Protein AF-A0A0F0FFA8-F1 (afdb_monomer)

Radius of gyration: 14.98 Å; Cα contacts (8 Å, |Δi|>4): 114; chains: 1; bounding box: 37×39×29 Å

Structure (mmCIF, N/CA/C/O backbone):
data_AF-A0A0F0FFA8-F1
#
_entry.id   AF-A0A0F0FFA8-F1
#
loop_
_atom_site.group_PDB
_atom_site.id
_atom_site.type_symbol
_atom_site.label_atom_id
_atom_site.label_alt_id
_atom_site.label_comp_id
_atom_site.label_asym_id
_atom_site.label_entity_id
_atom_site.label_seq_id
_atom_site.pdbx_PDB_ins_code
_atom_site.Cartn_x
_atom_site.Cartn_y
_atom_site.Cartn_z
_atom_site.occupancy
_atom_site.B_iso_or_equiv
_atom_site.auth_seq_id
_atom_site.auth_comp_id
_atom_site.auth_asym_id
_atom_site.auth_atom_id
_atom_site.pdbx_PDB_model_num
ATOM 1 N N . MET A 1 1 ? -25.368 29.547 6.824 1.00 41.91 1 MET A N 1
ATOM 2 C CA . MET A 1 1 ? -24.583 28.409 7.345 1.00 41.91 1 MET A CA 1
ATOM 3 C C . MET A 1 1 ? -24.015 27.663 6.143 1.00 41.91 1 MET A C 1
ATOM 5 O O . MET A 1 1 ? -24.742 26.904 5.522 1.00 41.91 1 MET A O 1
ATOM 9 N N . LEU A 1 2 ? -22.784 27.979 5.722 1.00 43.69 2 LEU A N 1
ATOM 10 C CA . LEU A 1 2 ? -22.099 27.221 4.668 1.00 43.69 2 LEU A CA 1
ATOM 11 C C . LEU A 1 2 ? -21.462 25.991 5.320 1.00 43.69 2 LEU A C 1
ATOM 13 O O . LEU A 1 2 ? -20.558 26.130 6.141 1.00 43.69 2 LEU A O 1
ATOM 17 N N . LEU A 1 3 ? -21.945 24.802 4.973 1.00 47.50 3 LEU A N 1
ATOM 18 C CA . LEU A 1 3 ? -21.256 23.552 5.272 1.00 47.50 3 LEU A CA 1
ATOM 19 C C . LEU A 1 3 ? -20.029 23.478 4.356 1.00 47.50 3 LEU A C 1
ATOM 21 O O . LEU A 1 3 ? -20.161 23.298 3.148 1.00 47.50 3 LEU A O 1
ATOM 25 N N . SER A 1 4 ? -18.841 23.677 4.927 1.00 55.16 4 SER A N 1
ATOM 26 C CA . SER A 1 4 ? -17.579 23.408 4.241 1.00 55.16 4 SER A CA 1
ATOM 27 C C . SER A 1 4 ? -17.460 21.897 4.037 1.00 55.16 4 SER A C 1
ATOM 29 O O . SER A 1 4 ? -17.352 21.150 5.010 1.00 55.16 4 SER A O 1
ATOM 31 N N . LEU A 1 5 ? -17.504 21.434 2.785 1.00 54.47 5 LEU A N 1
ATOM 32 C CA . LEU A 1 5 ? -17.050 20.090 2.448 1.00 54.47 5 LEU A CA 1
ATOM 33 C C . LEU A 1 5 ? -15.522 20.108 2.520 1.00 54.47 5 LEU A C 1
ATOM 35 O O . LEU A 1 5 ? -14.854 20.499 1.565 1.00 54.47 5 LEU A O 1
ATOM 39 N N . SER A 1 6 ? -14.956 19.691 3.651 1.00 52.88 6 SER A N 1
ATOM 40 C CA . SER A 1 6 ? -13.551 19.297 3.683 1.00 52.88 6 SER A CA 1
ATOM 41 C C . SER A 1 6 ? -13.395 18.090 2.761 1.00 52.88 6 SER A C 1
ATOM 43 O O . SER A 1 6 ? -13.735 16.967 3.125 1.00 52.88 6 SER A O 1
ATOM 45 N N . ALA A 1 7 ? -12.922 18.328 1.538 1.00 52.22 7 ALA A N 1
ATOM 46 C CA . ALA A 1 7 ? -12.406 17.268 0.694 1.00 52.22 7 ALA A CA 1
ATOM 47 C C . ALA A 1 7 ? -11.262 16.606 1.471 1.00 52.22 7 ALA A C 1
ATOM 49 O O . ALA A 1 7 ? -10.250 17.251 1.749 1.00 52.22 7 ALA A O 1
ATOM 50 N N . PHE A 1 8 ? -11.439 15.348 1.877 1.00 51.69 8 PHE A N 1
ATOM 51 C CA . PHE A 1 8 ? -10.340 14.541 2.392 1.00 51.69 8 PHE A CA 1
ATOM 52 C C . PHE A 1 8 ? -9.342 14.385 1.246 1.00 51.69 8 PHE A C 1
ATOM 54 O O . PHE A 1 8 ? -9.542 13.575 0.343 1.00 51.69 8 PHE A O 1
ATOM 61 N N . ALA A 1 9 ? -8.320 15.237 1.225 1.00 54.12 9 ALA A N 1
ATOM 62 C CA . ALA A 1 9 ? -7.241 15.128 0.265 1.00 54.12 9 ALA A CA 1
ATOM 63 C C . ALA A 1 9 ? -6.584 13.757 0.460 1.00 54.12 9 ALA A C 1
ATOM 65 O O . ALA A 1 9 ? -6.108 13.443 1.551 1.00 54.12 9 ALA A O 1
ATOM 66 N N . VAL A 1 10 ? -6.599 12.932 -0.588 1.00 63.12 10 VAL A N 1
ATOM 67 C CA . VAL A 1 10 ? -5.835 11.686 -0.616 1.00 63.12 10 VAL A CA 1
ATOM 68 C C . VAL A 1 10 ? -4.369 12.091 -0.670 1.00 63.12 10 VAL A C 1
ATOM 70 O O . VAL A 1 10 ? -3.873 12.546 -1.702 1.00 63.12 10 VAL A O 1
ATOM 73 N N . GLU A 1 11 ? -3.697 12.022 0.475 1.00 78.81 11 GLU A N 1
ATOM 74 C CA . GLU A 1 11 ? -2.267 12.276 0.541 1.00 78.81 11 GLU A CA 1
ATOM 75 C C . GLU A 1 11 ? -1.525 11.159 -0.198 1.00 78.81 11 GLU A C 1
ATOM 77 O O . GLU A 1 11 ? -1.879 9.980 -0.115 1.00 78.81 11 GLU A O 1
ATOM 82 N N . GLU A 1 12 ? -0.507 11.545 -0.963 1.00 88.62 12 GLU A N 1
ATOM 83 C CA . GLU A 1 12 ? 0.370 10.585 -1.617 1.00 88.62 12 GLU A CA 1
ATOM 84 C C . GLU A 1 12 ? 1.099 9.771 -0.551 1.00 88.62 12 GLU A C 1
ATOM 86 O O . GLU A 1 12 ? 1.798 10.322 0.297 1.00 88.62 12 GLU A O 1
ATOM 91 N N . GLN A 1 13 ? 0.952 8.451 -0.600 1.00 92.00 13 GLN A N 1
ATOM 92 C CA . GLN A 1 13 ? 1.526 7.562 0.399 1.00 92.00 13 GLN A CA 1
ATOM 93 C C . GLN A 1 13 ? 2.356 6.476 -0.269 1.00 92.00 13 GLN A C 1
ATOM 95 O O . GLN A 1 13 ? 1.901 5.798 -1.188 1.00 92.00 13 GLN A O 1
ATOM 100 N N . THR A 1 14 ? 3.574 6.269 0.227 1.00 95.12 14 THR A N 1
ATOM 101 C CA . THR A 1 14 ? 4.398 5.113 -0.137 1.00 95.12 14 THR A CA 1
ATOM 102 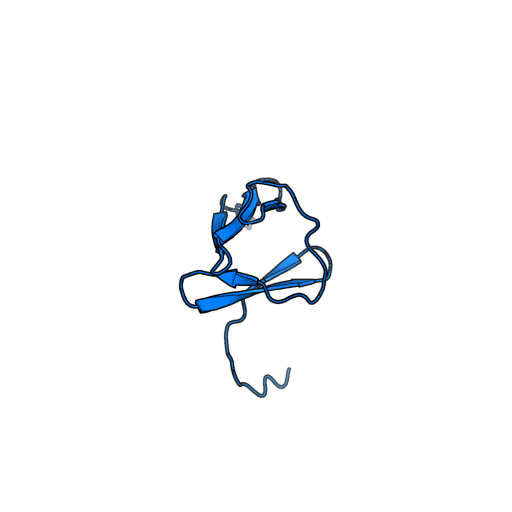C C . THR A 1 14 ? 4.539 4.195 1.067 1.00 95.12 14 THR A C 1
ATOM 104 O O . THR A 1 14 ? 4.947 4.624 2.142 1.00 95.12 14 THR A O 1
ATOM 107 N N . ILE A 1 15 ? 4.197 2.926 0.876 1.00 95.25 15 ILE A N 1
ATOM 108 C CA . ILE A 1 15 ? 4.256 1.870 1.881 1.00 95.25 15 ILE A CA 1
ATOM 109 C C . ILE A 1 15 ? 5.351 0.900 1.452 1.00 95.25 15 ILE A C 1
ATOM 111 O O . ILE A 1 15 ? 5.206 0.201 0.448 1.00 95.25 15 ILE A O 1
ATOM 115 N N . GLU A 1 16 ? 6.446 0.850 2.203 1.00 97.06 16 GLU A N 1
ATOM 116 C CA . GLU A 1 16 ? 7.501 -0.138 1.985 1.00 97.06 16 GLU A CA 1
ATOM 117 C C . GLU A 1 16 ? 7.102 -1.488 2.586 1.00 97.06 16 GLU A C 1
ATOM 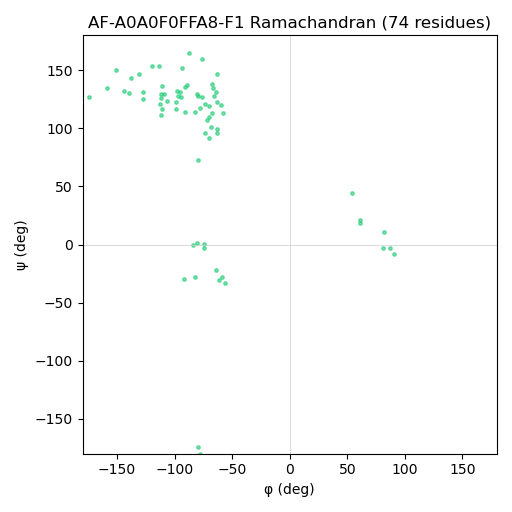119 O O . GLU A 1 16 ? 6.744 -1.574 3.763 1.00 97.06 16 GLU A O 1
ATOM 124 N N . LEU A 1 17 ? 7.181 -2.551 1.787 1.00 96.69 17 LEU A N 1
ATOM 125 C CA . LEU A 1 17 ? 6.777 -3.899 2.177 1.00 96.69 17 LEU A CA 1
ATOM 126 C C . LEU A 1 17 ? 7.959 -4.716 2.713 1.00 96.69 17 LEU A C 1
ATOM 128 O O . LEU A 1 17 ? 9.106 -4.540 2.296 1.00 96.69 17 LEU A O 1
ATOM 132 N N . LYS A 1 18 ? 7.676 -5.676 3.602 1.00 96.38 18 LYS A N 1
ATOM 133 C CA . LYS A 1 18 ? 8.687 -6.601 4.153 1.00 96.38 18 LYS A CA 1
ATOM 134 C C . LYS A 1 18 ? 9.362 -7.462 3.095 1.00 96.38 18 LYS A C 1
ATOM 136 O O . LYS A 1 18 ? 10.524 -7.813 3.249 1.00 96.38 18 LYS A O 1
ATOM 141 N N . ASN A 1 19 ? 8.651 -7.787 2.019 1.00 92.75 19 ASN A N 1
ATOM 142 C CA . ASN A 1 19 ? 9.196 -8.572 0.914 1.00 92.75 19 ASN A CA 1
ATOM 143 C C . ASN A 1 19 ? 10.170 -7.777 0.021 1.00 92.75 19 ASN A C 1
ATOM 145 O O . ASN A 1 19 ? 10.654 -8.340 -0.951 1.00 92.75 19 ASN A O 1
ATOM 149 N N . GLY A 1 20 ? 10.434 -6.498 0.318 1.00 95.12 20 GLY A N 1
ATOM 150 C CA . GLY A 1 20 ? 11.296 -5.614 -0.474 1.00 95.12 20 GLY A CA 1
ATOM 151 C C . GLY A 1 20 ? 10.561 -4.814 -1.554 1.00 95.12 20 GLY A C 1
ATOM 152 O O . GLY A 1 20 ? 11.153 -3.919 -2.148 1.00 95.12 20 GLY A O 1
ATOM 153 N N . GLY A 1 21 ? 9.279 -5.100 -1.795 1.00 96.56 21 GLY A N 1
ATOM 154 C CA . GLY A 1 21 ? 8.423 -4.310 -2.676 1.00 96.56 21 GLY A CA 1
ATOM 155 C C . GLY A 1 21 ? 7.885 -3.037 -2.017 1.00 96.56 21 GLY A C 1
ATOM 156 O O . GLY A 1 21 ? 8.216 -2.695 -0.879 1.00 96.56 21 GLY A O 1
ATOM 157 N N . LYS A 1 22 ? 7.007 -2.329 -2.728 1.00 97.19 22 LYS A N 1
ATOM 158 C CA . LYS A 1 22 ? 6.302 -1.145 -2.222 1.00 97.19 22 LYS A CA 1
ATOM 159 C C . LYS A 1 22 ? 4.933 -0.957 -2.864 1.00 97.19 22 LYS A C 1
ATOM 161 O O . LYS A 1 22 ? 4.730 -1.291 -4.032 1.00 97.19 22 LYS A O 1
ATOM 166 N N . VAL A 1 23 ? 4.014 -0.360 -2.114 1.00 95.94 23 VAL A N 1
ATOM 167 C CA . VAL A 1 23 ? 2.727 0.132 -2.620 1.00 95.94 23 VAL A CA 1
ATOM 168 C C . VAL A 1 23 ? 2.751 1.653 -2.611 1.00 95.94 23 VAL A C 1
ATOM 170 O O . VAL A 1 23 ? 3.094 2.259 -1.603 1.00 95.94 23 VAL A O 1
ATOM 173 N N . MET A 1 24 ? 2.392 2.271 -3.730 1.00 95.56 24 MET A N 1
ATOM 174 C CA . MET A 1 24 ? 2.257 3.720 -3.861 1.00 95.56 24 MET A CA 1
ATOM 175 C C . MET A 1 24 ? 0.787 4.052 -4.086 1.00 95.56 24 MET A C 1
ATOM 177 O O . MET A 1 24 ? 0.198 3.579 -5.060 1.00 95.56 24 MET A O 1
ATOM 181 N N . VAL A 1 25 ? 0.215 4.859 -3.200 1.00 92.44 25 VAL A N 1
ATOM 182 C CA . VAL A 1 25 ? -1.107 5.469 -3.335 1.00 92.44 25 VAL A CA 1
ATOM 183 C C . VAL A 1 25 ? -0.890 6.895 -3.826 1.00 92.44 25 VAL A C 1
ATOM 185 O O . VAL A 1 25 ? -0.222 7.688 -3.165 1.00 92.44 25 VAL A O 1
ATOM 188 N N . LYS A 1 26 ? -1.389 7.205 -5.019 1.00 91.62 26 LYS A N 1
ATOM 189 C CA . LYS A 1 26 ? -1.257 8.524 -5.644 1.00 91.62 26 LYS A CA 1
ATOM 190 C C . LYS A 1 26 ? -2.394 9.458 -5.217 1.00 91.62 26 LYS A C 1
ATOM 192 O O . LYS A 1 26 ? -3.435 8.997 -4.756 1.00 91.62 26 LYS A O 1
ATOM 197 N N . LYS A 1 27 ? -2.231 10.764 -5.458 1.00 89.44 27 LYS A N 1
ATOM 198 C CA . LYS A 1 27 ? -3.253 11.794 -5.171 1.00 89.44 27 LYS A CA 1
ATOM 199 C C . LYS A 1 27 ? -4.584 11.565 -5.886 1.00 89.44 27 LYS A C 1
ATOM 201 O O . LYS A 1 27 ? -5.622 11.987 -5.393 1.00 89.44 27 LYS A O 1
ATOM 206 N N . ASP A 1 28 ? -4.556 10.908 -7.043 1.00 87.00 28 ASP A N 1
ATOM 207 C CA . ASP A 1 28 ? -5.748 10.548 -7.818 1.00 87.00 28 ASP A CA 1
ATOM 208 C C . ASP A 1 28 ? -6.449 9.276 -7.293 1.00 87.00 28 ASP A C 1
ATOM 210 O O . ASP A 1 28 ? -7.439 8.835 -7.872 1.00 87.00 28 ASP A O 1
ATOM 214 N N . GLY A 1 29 ? -5.939 8.668 -6.214 1.00 85.62 29 GLY A N 1
ATOM 215 C CA . GLY A 1 29 ? -6.427 7.405 -5.660 1.00 85.62 29 GLY A CA 1
ATOM 216 C C . GLY A 1 29 ? -5.910 6.160 -6.387 1.00 85.62 29 GLY A C 1
ATOM 217 O O . GLY A 1 29 ? -6.185 5.039 -5.952 1.00 85.62 29 GLY A O 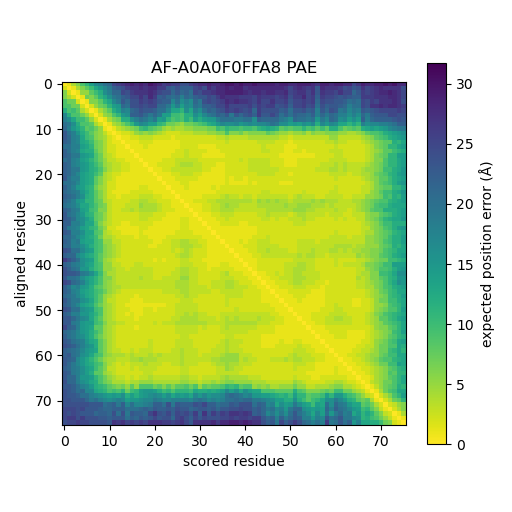1
ATOM 218 N N . THR A 1 30 ? -5.132 6.313 -7.464 1.00 90.12 30 THR A N 1
ATOM 219 C CA . THR A 1 30 ? -4.518 5.183 -8.162 1.00 90.12 30 THR A CA 1
ATOM 220 C C . THR A 1 30 ? -3.482 4.518 -7.266 1.00 90.12 30 THR A C 1
ATOM 222 O O . THR A 1 30 ?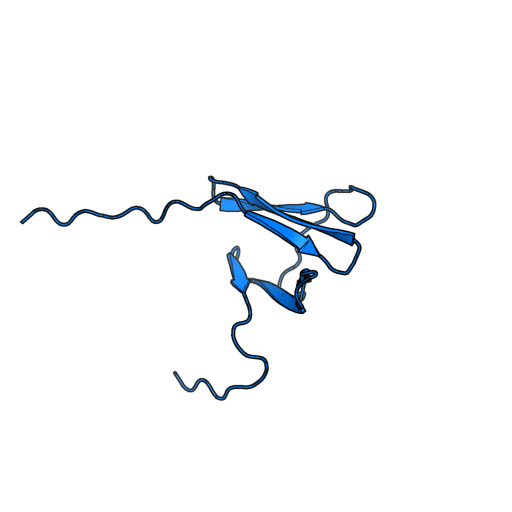 -2.613 5.169 -6.684 1.00 90.12 30 THR A O 1
ATOM 225 N N . MET A 1 31 ? -3.523 3.189 -7.222 1.00 93.06 31 MET A N 1
ATOM 226 C CA . MET A 1 31 ? -2.587 2.380 -6.451 1.00 93.06 31 MET A CA 1
ATOM 227 C C . MET A 1 31 ? -1.654 1.596 -7.376 1.00 93.06 31 MET A C 1
ATOM 229 O O . MET A 1 31 ? -2.069 1.020 -8.386 1.00 93.06 31 MET A O 1
ATOM 233 N N . VAL A 1 32 ? -0.366 1.573 -7.038 1.00 95.19 32 VAL A N 1
ATOM 234 C CA . VAL A 1 32 ? 0.670 0.849 -7.781 1.00 95.19 32 VAL A CA 1
ATOM 235 C C . VAL A 1 32 ? 1.438 -0.040 -6.820 1.00 95.19 32 VAL A C 1
ATOM 237 O O . VAL A 1 32 ? 1.998 0.452 -5.849 1.00 95.19 32 VAL A O 1
ATOM 240 N N . HIS A 1 33 ? 1.515 -1.333 -7.123 1.00 96.75 33 HIS A N 1
ATOM 241 C CA . HIS A 1 33 ? 2.349 -2.280 -6.392 1.00 96.75 33 HIS A CA 1
ATOM 242 C C . HIS A 1 33 ? 3.567 -2.642 -7.237 1.00 96.75 33 HIS A C 1
ATOM 244 O O . HIS A 1 33 ? 3.440 -3.069 -8.386 1.00 96.75 33 HIS A O 1
ATOM 250 N N . ILE A 1 34 ? 4.739 -2.422 -6.656 1.00 97.25 34 ILE A N 1
ATOM 251 C CA . ILE A 1 34 ? 6.042 -2.768 -7.208 1.00 97.25 34 ILE A CA 1
ATOM 252 C C . ILE A 1 34 ? 6.625 -3.884 -6.341 1.00 97.25 34 ILE A C 1
ATOM 254 O O . ILE A 1 34 ? 6.6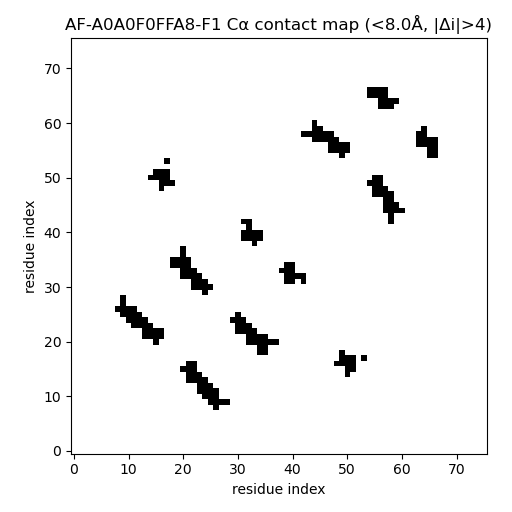24 -3.760 -5.117 1.00 97.25 34 ILE A O 1
ATOM 258 N N . ASP A 1 35 ? 7.090 -4.969 -6.949 1.00 96.12 35 ASP A N 1
ATOM 259 C CA . ASP A 1 35 ? 7.778 -6.039 -6.225 1.00 96.12 35 ASP A CA 1
ATOM 260 C C . ASP A 1 35 ? 9.238 -5.672 -5.897 1.00 96.12 35 ASP A C 1
ATOM 262 O O . ASP A 1 35 ? 9.723 -4.585 -6.215 1.00 96.12 35 ASP A O 1
ATOM 266 N N . ALA A 1 36 ? 9.957 -6.581 -5.239 1.00 96.12 36 ALA A N 1
ATOM 267 C CA . ALA A 1 36 ? 11.353 -6.366 -4.861 1.00 96.12 36 ALA A CA 1
ATOM 268 C C . ALA A 1 36 ? 12.312 -6.223 -6.056 1.00 96.12 36 ALA A C 1
ATOM 270 O O . ALA A 1 36 ? 13.389 -5.650 -5.909 1.00 96.12 36 ALA A O 1
ATOM 271 N N . ALA A 1 37 ? 11.930 -6.730 -7.232 1.00 96.69 37 ALA A N 1
ATOM 272 C CA . ALA A 1 37 ? 12.710 -6.611 -8.459 1.00 96.69 37 ALA A CA 1
ATOM 273 C C . ALA A 1 37 ? 12.457 -5.277 -9.186 1.00 96.69 37 ALA A C 1
ATOM 275 O O . ALA A 1 37 ? 13.045 -5.024 -10.236 1.00 96.69 37 ALA A O 1
ATOM 276 N N . GLY A 1 38 ? 11.586 -4.413 -8.649 1.00 95.62 38 GLY A N 1
ATOM 277 C CA . GLY A 1 38 ? 11.211 -3.153 -9.284 1.00 95.62 38 GLY A CA 1
ATOM 278 C C . GLY A 1 38 ? 10.133 -3.310 -10.359 1.00 95.62 38 GLY A C 1
ATOM 279 O O . GLY A 1 38 ? 9.854 -2.354 -11.085 1.00 95.62 38 GLY A O 1
ATOM 280 N N . ILE A 1 39 ? 9.500 -4.482 -10.465 1.00 96.75 39 ILE A N 1
ATOM 281 C CA . ILE A 1 39 ? 8.493 -4.767 -11.486 1.00 96.75 39 ILE A CA 1
ATOM 282 C C . ILE A 1 39 ? 7.108 -4.409 -10.955 1.00 96.75 39 ILE A C 1
ATOM 284 O O . ILE A 1 39 ? 6.733 -4.728 -9.825 1.00 96.75 39 ILE A O 1
ATOM 288 N N . ARG A 1 40 ? 6.308 -3.746 -11.796 1.00 96.38 40 ARG A N 1
ATOM 289 C CA . ARG A 1 40 ? 4.904 -3.484 -11.483 1.00 96.38 40 ARG A CA 1
ATOM 290 C C . ARG A 1 40 ? 4.114 -4.785 -11.529 1.00 96.38 40 ARG A C 1
ATOM 292 O O . ARG A 1 40 ? 3.973 -5.398 -12.584 1.00 96.38 40 ARG A O 1
ATOM 299 N N . VAL A 1 41 ? 3.525 -5.146 -10.399 1.00 95.75 41 VAL A N 1
ATOM 300 C CA . VAL A 1 41 ? 2.698 -6.342 -10.249 1.00 95.75 41 VAL A CA 1
ATOM 301 C C . VAL A 1 41 ? 1.245 -5.969 -9.984 1.00 95.75 41 VAL A C 1
ATOM 303 O O . VAL A 1 41 ? 0.920 -4.900 -9.462 1.00 95.75 41 VAL A O 1
ATOM 306 N N . LYS A 1 42 ? 0.331 -6.867 -10.358 1.00 93.38 42 LYS A N 1
ATOM 307 C CA . LYS A 1 42 ? -1.096 -6.694 -10.079 1.00 93.38 42 LYS A CA 1
ATOM 308 C C . LYS A 1 42 ? -1.337 -6.737 -8.567 1.00 93.38 42 LYS A C 1
ATOM 310 O O . LYS A 1 42 ? -0.967 -7.711 -7.912 1.00 93.38 42 LYS A O 1
ATOM 315 N N . MET A 1 43 ? -2.024 -5.729 -8.030 1.00 92.44 43 MET A N 1
ATOM 316 C CA . MET A 1 43 ? -2.602 -5.804 -6.684 1.00 92.44 43 MET A CA 1
ATOM 317 C C . MET A 1 43 ? -3.769 -6.784 -6.719 1.00 92.44 43 MET A C 1
ATOM 319 O O . MET A 1 43 ? -4.772 -6.538 -7.385 1.00 92.44 43 MET A O 1
ATOM 323 N N . ARG A 1 44 ? -3.595 -7.941 -6.082 1.00 91.50 44 ARG A N 1
ATOM 324 C CA . ARG A 1 44 ? -4.631 -8.972 -6.014 1.00 91.50 44 ARG A CA 1
ATOM 325 C C . ARG A 1 44 ? -5.509 -8.730 -4.797 1.00 91.50 44 ARG A C 1
ATOM 327 O O . ARG A 1 44 ? -4.995 -8.465 -3.711 1.00 91.50 44 ARG A O 1
ATOM 334 N N . ASP A 1 45 ? -6.809 -8.882 -4.993 1.00 92.94 45 ASP A N 1
ATOM 335 C CA . ASP A 1 45 ? -7.775 -8.800 -3.908 1.00 92.94 45 ASP A CA 1
ATOM 336 C C . ASP A 1 45 ? -7.559 -9.917 -2.881 1.00 92.94 45 ASP A C 1
ATOM 338 O O . ASP A 1 45 ? -7.178 -11.037 -3.227 1.00 92.94 45 ASP A O 1
ATOM 342 N N . ASN A 1 46 ? -7.833 -9.600 -1.614 1.00 91.38 46 ASN A N 1
ATOM 343 C CA . ASN A 1 46 ? -7.725 -10.498 -0.460 1.00 91.38 46 ASN A CA 1
ATOM 344 C C . ASN A 1 46 ? -6.311 -11.051 -0.194 1.00 91.38 46 ASN A C 1
ATOM 346 O O . ASN A 1 46 ? -6.155 -12.031 0.534 1.00 91.38 46 ASN A O 1
ATOM 350 N N . VAL A 1 47 ? -5.272 -10.418 -0.744 1.00 92.06 47 VAL A N 1
ATOM 351 C CA . VAL A 1 47 ? -3.875 -10.727 -0.416 1.00 92.06 47 VAL A CA 1
ATOM 352 C C . VAL A 1 47 ? -3.368 -9.741 0.630 1.00 92.06 47 VAL A C 1
ATOM 354 O O . VAL A 1 47 ? -3.479 -8.526 0.454 1.00 92.06 47 VAL A O 1
ATOM 357 N N . ILE A 1 48 ? -2.801 -10.273 1.715 1.00 93.44 48 ILE A N 1
ATOM 358 C CA . ILE A 1 48 ? -2.172 -9.468 2.763 1.00 93.44 48 ILE A CA 1
ATOM 359 C C . ILE A 1 48 ? -0.810 -8.976 2.266 1.00 93.44 48 ILE A C 1
ATOM 361 O O . ILE A 1 48 ? 0.035 -9.760 1.837 1.00 93.44 48 ILE A O 1
ATOM 365 N N . MET A 1 49 ? -0.605 -7.668 2.352 1.00 94.44 49 MET A N 1
ATOM 366 C CA . MET A 1 49 ? 0.663 -6.988 2.118 1.00 94.44 49 MET A CA 1
ATOM 367 C C . MET A 1 49 ? 1.152 -6.452 3.458 1.00 94.44 49 MET A C 1
ATOM 369 O O . MET A 1 49 ? 0.493 -5.617 4.073 1.00 94.44 49 MET A O 1
ATOM 373 N N . GLU A 1 50 ? 2.289 -6.947 3.928 1.00 95.56 50 GLU A N 1
ATOM 374 C CA . GLU A 1 50 ? 2.846 -6.535 5.213 1.00 95.56 50 GLU A CA 1
ATOM 375 C C . GLU A 1 50 ? 3.932 -5.482 5.006 1.00 95.56 50 GLU A C 1
ATOM 377 O O . GLU A 1 50 ? 4.910 -5.708 4.286 1.00 95.56 50 GLU A O 1
ATOM 382 N N . ALA A 1 51 ? 3.742 -4.323 5.625 1.00 95.50 51 ALA A N 1
ATOM 383 C CA . ALA A 1 51 ? 4.697 -3.232 5.629 1.00 95.50 51 ALA A CA 1
ATOM 384 C C . ALA A 1 51 ? 5.863 -3.516 6.583 1.00 95.50 51 ALA A C 1
ATOM 386 O O . ALA A 1 51 ? 5.765 -4.348 7.488 1.00 95.50 51 ALA A O 1
ATOM 387 N N . LYS A 1 52 ? 6.991 -2.825 6.384 1.00 95.19 52 LYS A N 1
ATOM 388 C CA . LYS A 1 52 ? 8.205 -3.008 7.202 1.00 95.19 52 LYS A CA 1
ATOM 389 C C . LYS A 1 52 ? 7.970 -2.807 8.701 1.00 95.19 52 LYS A C 1
ATOM 391 O O . LYS A 1 52 ? 8.585 -3.503 9.501 1.00 95.19 52 LYS A O 1
ATOM 396 N N . ASP A 1 53 ? 7.054 -1.914 9.061 1.00 91.62 53 ASP A N 1
ATOM 397 C CA . ASP A 1 53 ? 6.634 -1.638 10.440 1.00 91.62 53 ASP A CA 1
ATOM 398 C C . ASP A 1 53 ? 5.734 -2.737 11.050 1.00 91.62 53 ASP A C 1
ATOM 400 O O . ASP A 1 53 ? 5.372 -2.660 12.219 1.00 91.62 53 ASP A O 1
ATOM 404 N N . GLY A 1 54 ? 5.378 -3.771 10.278 1.00 91.25 54 GLY A N 1
ATOM 405 C CA . GLY A 1 54 ? 4.457 -4.836 10.681 1.00 91.25 54 GLY A CA 1
ATOM 406 C C . GLY A 1 54 ? 2.983 -4.524 10.417 1.00 91.25 54 GLY A C 1
ATOM 407 O O . GLY A 1 54 ? 2.136 -5.395 10.622 1.00 91.25 54 GLY A O 1
ATOM 408 N N . THR A 1 55 ? 2.651 -3.327 9.920 1.00 93.44 55 THR A N 1
ATOM 409 C CA . THR A 1 55 ? 1.282 -2.989 9.525 1.00 93.44 55 THR A CA 1
ATOM 410 C C . THR A 1 55 ? 0.844 -3.880 8.364 1.00 93.44 55 THR A C 1
ATOM 412 O O . THR A 1 55 ? 1.537 -4.008 7.354 1.00 93.44 55 THR A O 1
ATOM 415 N N . LYS A 1 56 ? -0.347 -4.472 8.473 1.00 94.25 56 LYS A N 1
ATOM 416 C CA . LYS A 1 56 ? -0.937 -5.302 7.417 1.00 94.25 56 LYS A CA 1
ATOM 417 C C . LYS A 1 56 ? -1.931 -4.489 6.601 1.00 94.25 56 LYS A C 1
ATOM 419 O O . LYS A 1 56 ? -2.807 -3.818 7.149 1.00 94.25 56 LYS A O 1
ATOM 424 N N . PHE A 1 57 ? -1.806 -4.584 5.287 1.00 93.75 57 PHE A N 1
ATOM 425 C CA . PHE A 1 57 ? -2.700 -3.977 4.316 1.00 93.75 57 PHE A CA 1
ATOM 426 C C . PHE A 1 57 ? -3.340 -5.050 3.442 1.00 93.75 57 PHE A C 1
ATOM 428 O O . PHE A 1 57 ? -2.767 -6.118 3.231 1.00 93.75 57 PHE A O 1
ATOM 435 N N . MET A 1 58 ? -4.519 -4.767 2.901 1.00 94.31 58 MET A N 1
ATOM 436 C CA . MET A 1 58 ? -5.214 -5.662 1.983 1.00 94.31 58 MET A CA 1
ATOM 437 C C . MET A 1 58 ? -5.935 -4.860 0.913 1.00 94.31 58 MET A C 1
ATOM 439 O O . MET A 1 58 ? -6.665 -3.921 1.215 1.00 94.31 58 MET A O 1
ATOM 443 N N . MET A 1 59 ? -5.765 -5.265 -0.340 1.00 93.06 59 MET A N 1
ATOM 444 C CA . MET A 1 59 ? -6.597 -4.754 -1.420 1.00 93.06 59 MET A CA 1
ATOM 445 C C . MET A 1 59 ? -7.936 -5.495 -1.423 1.00 93.06 59 MET A C 1
ATOM 447 O O . MET A 1 59 ? -7.954 -6.728 -1.378 1.00 93.06 59 MET A O 1
ATOM 451 N N . LYS A 1 60 ? -9.054 -4.768 -1.452 1.00 92.44 60 LYS A N 1
ATOM 452 C CA . LYS A 1 60 ? -10.395 -5.354 -1.575 1.00 92.44 60 LYS A CA 1
ATOM 453 C C . LYS A 1 60 ? -11.390 -4.321 -2.092 1.00 92.44 60 LYS A C 1
ATOM 455 O O . LYS A 1 60 ? -11.438 -3.211 -1.566 1.00 92.44 60 LYS A O 1
ATOM 460 N N . ASN A 1 61 ? -12.222 -4.698 -3.066 1.00 90.94 61 ASN A N 1
ATOM 461 C CA . ASN A 1 61 ? -13.279 -3.835 -3.621 1.00 90.94 61 ASN A CA 1
ATOM 462 C C . ASN A 1 61 ? -12.746 -2.478 -4.115 1.00 90.94 61 ASN A C 1
ATOM 464 O O . ASN A 1 61 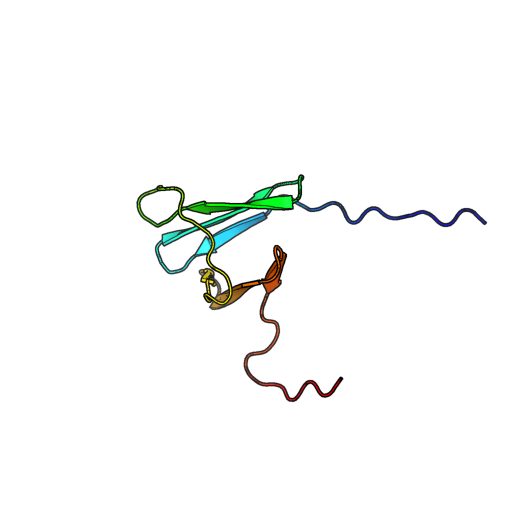? -13.320 -1.432 -3.826 1.00 90.94 61 ASN A O 1
ATOM 468 N N . ASN A 1 62 ? -11.622 -2.496 -4.834 1.00 87.50 62 ASN A N 1
ATOM 469 C CA . ASN A 1 62 ? -10.952 -1.290 -5.325 1.00 87.50 62 ASN A CA 1
ATOM 470 C C . ASN A 1 62 ? -10.465 -0.312 -4.225 1.00 87.50 62 ASN A C 1
ATOM 472 O O . ASN A 1 62 ? -10.218 0.856 -4.509 1.00 87.50 62 ASN A O 1
ATOM 476 N N . ALA A 1 63 ? -10.291 -0.781 -2.985 1.00 89.00 63 ALA A N 1
ATOM 477 C CA . ALA A 1 63 ? -9.783 0.014 -1.870 1.00 89.00 63 ALA A CA 1
ATOM 478 C C . ALA A 1 63 ? -8.650 -0.702 -1.120 1.00 89.00 63 ALA A C 1
ATOM 480 O O . ALA A 1 63 ? -8.654 -1.929 -0.976 1.00 89.00 63 ALA A O 1
ATOM 481 N N . LEU A 1 64 ? -7.699 0.083 -0.606 1.00 91.25 64 LEU A N 1
ATOM 482 C CA . LEU A 1 64 ? -6.634 -0.401 0.266 1.00 91.25 64 LEU A CA 1
ATOM 483 C C . LEU A 1 64 ? -7.071 -0.295 1.727 1.00 91.25 64 LEU A C 1
ATOM 485 O O . LEU A 1 64 ? -7.237 0.794 2.270 1.00 91.25 64 LEU A O 1
ATOM 489 N N . TRP A 1 65 ? -7.232 -1.441 2.373 1.00 92.62 65 TRP A N 1
ATOM 490 C CA . TRP A 1 65 ? -7.617 -1.547 3.772 1.00 92.62 65 TRP A CA 1
ATOM 491 C C . TRP A 1 65 ? -6.382 -1.699 4.646 1.00 92.62 65 TRP A C 1
ATOM 493 O O . TRP A 1 65 ? -5.545 -2.559 4.382 1.00 92.62 65 TRP A O 1
ATOM 503 N N . LYS A 1 66 ? -6.288 -0.900 5.711 1.00 92.12 66 LYS A N 1
ATOM 504 C CA . LYS A 1 66 ? -5.297 -1.068 6.779 1.00 92.12 66 LYS A CA 1
ATOM 505 C C . LYS A 1 66 ? -5.914 -1.879 7.912 1.00 92.12 66 LYS A C 1
ATOM 507 O O . LYS A 1 66 ? -6.972 -1.523 8.429 1.00 92.12 66 LYS A O 1
ATOM 512 N N . GLN A 1 67 ? -5.250 -2.952 8.320 1.00 88.62 67 GLN A N 1
ATOM 513 C CA . GLN A 1 67 ? -5.664 -3.724 9.481 1.00 88.62 67 GLN A CA 1
ATOM 514 C C . GLN A 1 67 ? -5.339 -2.944 10.762 1.00 88.62 67 GLN A C 1
ATOM 516 O O . GLN A 1 67 ? -4.185 -2.601 11.008 1.00 88.62 67 GLN A O 1
ATOM 521 N N . LEU A 1 68 ? -6.365 -2.656 11.569 1.00 81.12 68 LEU A N 1
ATOM 522 C CA . LEU A 1 68 ? -6.225 -1.914 12.829 1.00 81.12 68 LEU A CA 1
ATOM 523 C C . LEU A 1 68 ? -6.002 -2.828 14.041 1.00 81.12 68 LEU A C 1
ATOM 525 O O . LEU A 1 68 ? -5.354 -2.421 14.999 1.00 81.12 68 LEU A O 1
ATOM 529 N N . THR A 1 69 ? -6.530 -4.055 14.012 1.00 75.75 69 THR A N 1
ATOM 530 C CA . THR A 1 69 ? -6.416 -5.018 15.115 1.00 75.75 69 THR A CA 1
ATOM 531 C C . THR A 1 69 ? -6.127 -6.422 14.584 1.00 75.75 69 THR A C 1
ATOM 533 O O . THR A 1 69 ? -6.618 -6.822 13.527 1.00 75.75 69 THR A O 1
ATOM 536 N N . GLU A 1 70 ? -5.304 -7.192 15.299 1.00 65.88 70 GLU A N 1
ATOM 537 C CA . GLU A 1 70 ? -5.035 -8.599 14.955 1.00 65.88 70 GLU A CA 1
ATOM 538 C C . GLU A 1 70 ? -6.120 -9.551 15.470 1.00 65.88 70 GLU A C 1
ATOM 540 O O . GLU A 1 70 ? -6.372 -10.595 14.871 1.00 65.88 70 GLU A O 1
ATOM 545 N N . LYS A 1 71 ? -6.789 -9.173 16.565 1.00 61.81 71 LYS A N 1
ATOM 546 C CA . LYS A 1 71 ? -7.924 -9.883 17.156 1.00 61.81 71 LYS A CA 1
ATOM 547 C C . LYS A 1 71 ? -8.962 -8.868 17.624 1.00 61.81 71 LYS A C 1
ATOM 549 O O . LYS A 1 71 ? -8.632 -7.931 18.345 1.00 61.81 71 LYS A O 1
ATOM 554 N N . GLY A 1 72 ? -10.214 -9.077 17.237 1.00 56.12 72 GLY A N 1
ATOM 555 C CA . GLY A 1 72 ? -11.340 -8.281 17.708 1.00 56.12 72 GLY A CA 1
ATOM 556 C C . GLY A 1 72 ? -12.661 -8.836 17.195 1.00 56.12 72 GLY A C 1
ATOM 557 O O . GLY A 1 72 ? -12.838 -9.029 15.996 1.00 56.12 72 GLY A O 1
ATOM 558 N N . THR A 1 73 ? -13.603 -9.082 18.102 1.00 59.28 73 THR A N 1
ATOM 559 C CA . THR A 1 73 ? -15.014 -9.300 17.773 1.00 59.28 73 THR A CA 1
ATOM 560 C C . THR A 1 73 ? -15.659 -7.938 17.535 1.00 59.28 73 THR A C 1
ATOM 562 O O . THR A 1 73 ? -16.381 -7.436 18.396 1.00 59.28 73 THR A O 1
ATOM 565 N N . LEU A 1 74 ? -15.361 -7.291 16.408 1.00 56.50 74 LEU A N 1
ATOM 566 C CA . LEU A 1 74 ? -16.162 -6.144 15.987 1.00 56.50 74 LEU A CA 1
ATOM 567 C C . LEU A 1 74 ?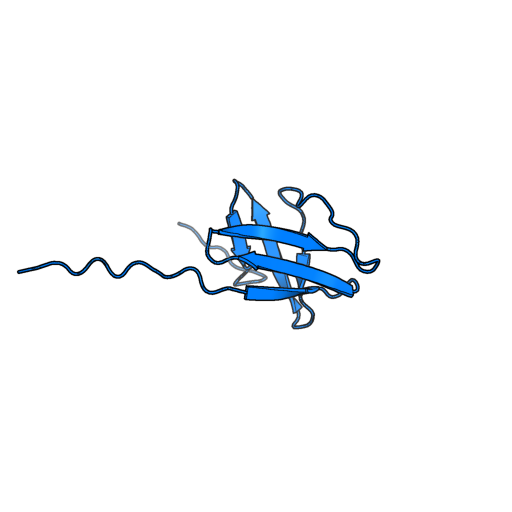 -17.529 -6.692 15.565 1.00 56.50 74 LEU A C 1
ATOM 569 O O . LEU A 1 74 ? -17.706 -7.158 14.442 1.00 56.50 74 LEU A O 1
ATOM 573 N N . LYS A 1 75 ? -18.460 -6.731 16.522 1.00 51.06 75 LYS A N 1
ATOM 574 C CA . LYS A 1 75 ? -19.883 -6.887 16.239 1.00 51.06 75 LYS A CA 1
ATOM 575 C C . LYS A 1 75 ? -20.371 -5.509 15.767 1.00 51.06 75 LYS A C 1
ATOM 577 O O . LYS A 1 75 ? -20.181 -4.564 16.535 1.00 51.06 75 LYS A O 1
ATOM 582 N N . PRO A 1 76 ? -20.862 -5.382 14.523 1.00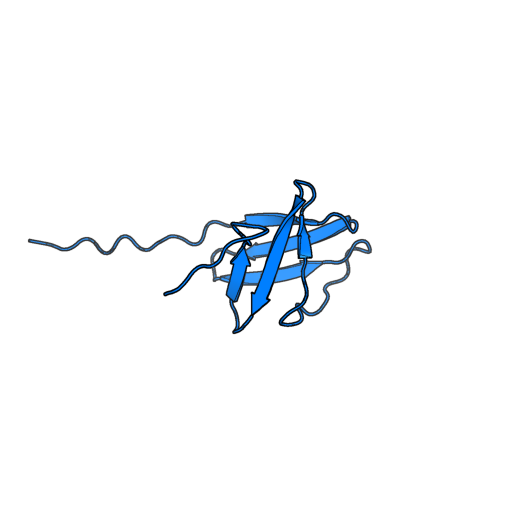 55.19 76 PRO A N 1
ATOM 583 C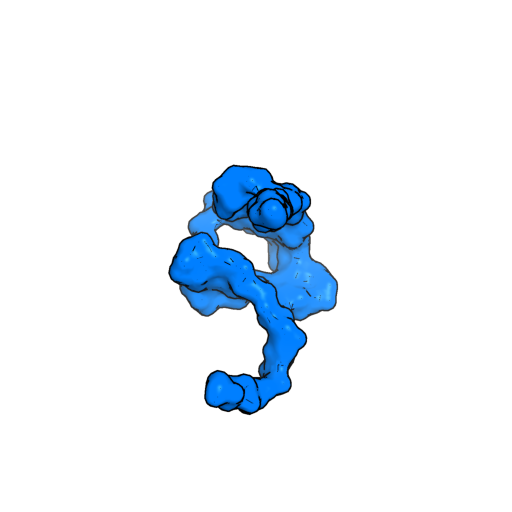 CA . PRO A 1 76 ? -21.422 -4.129 14.026 1.00 55.19 76 PRO A CA 1
ATOM 584 C C . PRO A 1 76 ? -22.639 -3.689 14.843 1.00 55.19 76 PRO A C 1
ATOM 586 O O . PRO A 1 76 ? -23.290 -4.570 15.456 1.00 55.19 76 PRO A O 1
#

Sequence (76 aa):
MLLSLSAFAVEEQTIELKNGGKVMVKKDGTMVHIDAAGIRVKMRDNVIMEAKDGTKFMMKNNALWKQLTEKGTLKP

pLDDT: mean 84.06, std 16.68, range [41.91, 97.25]

Nearest PDB structures (foldseek):
  3dso-assembly1_A  TM=9.059E-01  e=4.818E-05  Cupriavidus metallidurans CH34
  3n7e-assembly1_B  TM=9.118E-01  e=6.411E-05  Cupriavidus metallidurans CH34
  2k0q-assembly1_A  TM=8.422E-01  e=1.511E-04  unclassified
  3n7d-assembly1_B  TM=8.933E-01  e=6.674E-04  Cupriavidus metallidurans CH34
  2km0-assembly1_A  TM=7.211E-01  e=4.657E-03  Cupriavidus metallidurans CH34

Solvent-accessible surface area (backbone atoms only — not comparable to full-atom values): 4824 Å² total; per-residue (Å²): 136,84,82,77,78,78,74,80,73,53,66,69,41,78,45,53,28,63,81,59,20,34,41,37,36,37,62,87,69,53,74,47,36,29,42,60,86,69,46,81,48,83,82,52,67,81,41,81,46,44,28,68,90,67,51,40,31,31,36,49,94,96,39,82,43,73,62,89,67,96,74,77,88,80,73,131

Mean predicted aligned error: 8.12 Å

Foldseek 3Di:
DDDDPPPPQPDWDWFQFPQLWIWTQDRVRDIWTAGNVRDTDDQDAPDWTAGPVRWTWGDHPSDIDTDPDPDDPPDD

Secondary structure (DSSP, 8-state):
------------EEEEBTTS-EEEE-TTS-EEEE-TTS-EE---TT-EEEBTTS-EEEEETTEEEEP--SS-----